Protein AF-A0A9E3C479-F1 (afdb_monomer_lite)

Radius of gyration: 30.32 Å; chains: 1; bounding box: 60×45×106 Å

Secondary structure (DSSP, 8-state):
---PPPPPPP-------------S---SHHHHHHHHHHHHHHHHHHHHHHHHHHTTHHHHS-TTS--BTTTB---STTTGGGG--HHHHHHHHHH-B-TTS-BPPTTS---SGGGGG-------S-----TTSPPPPSS-PPP----PPPTT---PPPP--HHHHHHHHHHHTT--

pLDDT: mean 73.06, std 21.76, range [38.91, 97.69]

Structure (mmCIF, N/CA/C/O backbone):
data_AF-A0A9E3C479-F1
#
_entry.id   AF-A0A9E3C479-F1
#
loop_
_atom_site.group_PDB
_atom_site.id
_atom_site.type_symbol
_atom_site.label_atom_id
_atom_site.label_alt_id
_atom_site.label_comp_id
_atom_site.label_asym_id
_atom_site.label_entity_id
_atom_site.label_seq_id
_atom_site.pdbx_PDB_ins_code
_atom_site.Cartn_x
_atom_site.Cartn_y
_atom_site.Cartn_z
_atom_site.occupancy
_atom_site.B_iso_or_equiv
_atom_site.auth_seq_id
_atom_site.auth_comp_id
_atom_site.auth_asym_id
_atom_site.auth_atom_id
_atom_site.pdbx_PDB_model_num
ATOM 1 N N . MET A 1 1 ? 36.548 29.792 50.965 1.00 41.03 1 MET A N 1
ATOM 2 C CA . MET A 1 1 ? 35.148 30.158 50.647 1.00 41.03 1 MET A CA 1
ATOM 3 C C . MET A 1 1 ? 34.297 28.901 50.711 1.00 41.03 1 MET A C 1
ATOM 5 O O . MET A 1 1 ? 34.763 27.848 50.300 1.00 41.03 1 MET A O 1
ATOM 9 N N . ARG A 1 2 ? 33.139 28.993 51.370 1.00 47.53 2 ARG A N 1
ATOM 10 C CA . ARG A 1 2 ? 32.340 27.864 51.868 1.00 47.53 2 ARG A CA 1
ATOM 11 C C . ARG A 1 2 ? 31.608 27.133 50.738 1.00 47.53 2 ARG A C 1
ATOM 13 O O . ARG A 1 2 ? 30.866 27.749 49.985 1.00 47.53 2 ARG A O 1
ATOM 20 N N . THR A 1 3 ? 31.785 25.819 50.698 1.00 45.25 3 THR A N 1
ATOM 21 C CA . THR A 1 3 ? 31.022 24.845 49.914 1.00 45.25 3 THR A CA 1
ATOM 22 C C . THR A 1 3 ? 29.584 24.798 50.438 1.00 45.2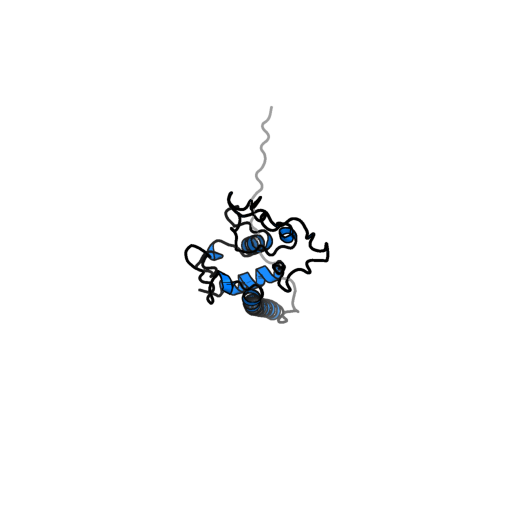5 3 THR A C 1
ATOM 24 O O . THR A 1 3 ? 29.350 24.315 51.547 1.00 45.25 3 THR A O 1
ATOM 27 N N . THR A 1 4 ? 28.608 25.306 49.684 1.00 55.34 4 THR A N 1
ATOM 28 C CA . THR A 1 4 ? 27.185 25.154 50.018 1.00 55.34 4 THR A CA 1
ATOM 29 C C . THR A 1 4 ? 26.580 23.962 49.283 1.00 55.34 4 THR A C 1
ATOM 31 O O . THR A 1 4 ? 26.592 23.834 48.063 1.00 55.34 4 THR A O 1
ATOM 34 N N . LYS A 1 5 ? 26.099 23.051 50.120 1.00 45.28 5 LYS A N 1
ATOM 35 C CA . LYS A 1 5 ? 25.513 21.738 49.879 1.00 45.28 5 LYS A CA 1
ATOM 36 C C . LYS A 1 5 ? 24.068 21.911 49.391 1.00 45.28 5 LYS A C 1
ATOM 38 O O . LYS A 1 5 ? 23.275 22.539 50.085 1.00 45.28 5 LYS A O 1
ATOM 43 N N . ILE A 1 6 ? 23.721 21.346 48.235 1.00 61.72 6 ILE A N 1
ATOM 44 C CA . ILE A 1 6 ? 22.335 21.277 47.742 1.00 61.72 6 ILE A CA 1
ATOM 45 C C . ILE A 1 6 ? 21.610 20.153 48.508 1.00 61.72 6 ILE A C 1
ATOM 47 O O . ILE A 1 6 ? 22.089 19.013 48.484 1.00 61.72 6 ILE A O 1
ATOM 51 N N . PRO A 1 7 ? 20.490 20.419 49.207 1.00 52.66 7 PRO A N 1
ATOM 52 C CA . PRO A 1 7 ? 19.708 19.367 49.841 1.00 52.66 7 PRO A CA 1
ATOM 53 C C . PRO A 1 7 ? 18.908 18.572 48.799 1.00 52.66 7 PRO A C 1
ATOM 55 O O . PRO A 1 7 ? 18.267 19.124 47.906 1.00 52.66 7 PRO A O 1
ATOM 58 N N . ARG A 1 8 ? 18.972 17.245 48.938 1.00 48.19 8 ARG A N 1
ATOM 59 C CA . ARG A 1 8 ? 18.205 16.256 48.174 1.00 48.19 8 ARG A CA 1
ATOM 60 C C . ARG A 1 8 ? 16.716 16.388 48.503 1.00 48.19 8 ARG A C 1
ATOM 62 O O . ARG A 1 8 ? 16.353 16.411 49.677 1.00 48.19 8 ARG A O 1
ATOM 69 N N . VAL A 1 9 ? 15.874 16.421 47.471 1.00 50.38 9 VAL A N 1
ATOM 70 C CA . VAL A 1 9 ? 14.415 16.339 47.606 1.00 50.38 9 VAL A CA 1
ATOM 71 C C . VAL A 1 9 ? 14.067 14.937 48.100 1.00 50.38 9 VAL A C 1
ATOM 73 O O . VAL A 1 9 ? 14.428 13.939 47.475 1.00 50.38 9 VAL A O 1
ATOM 76 N N . ALA A 1 10 ? 13.433 14.879 49.267 1.00 45.41 10 ALA A N 1
ATOM 77 C CA . ALA A 1 10 ? 13.004 13.651 49.905 1.00 45.41 10 ALA A CA 1
ATOM 78 C C . ALA A 1 10 ? 11.902 12.975 49.079 1.00 45.41 10 ALA A C 1
ATOM 80 O O . ALA A 1 10 ? 10.878 13.579 48.761 1.00 45.41 10 ALA A O 1
ATOM 81 N N . ALA A 1 11 ? 12.123 11.699 48.769 1.00 46.97 11 ALA A N 1
ATOM 82 C CA . ALA A 1 11 ? 11.084 10.768 48.377 1.00 46.97 11 ALA A CA 1
ATOM 83 C C . ALA A 1 11 ? 10.162 10.539 49.585 1.00 46.97 11 ALA A C 1
ATOM 85 O O . ALA A 1 11 ? 10.585 9.979 50.594 1.00 46.97 11 ALA A O 1
ATOM 86 N N . GLY A 1 12 ? 8.918 11.003 49.486 1.00 38.91 12 GLY A N 1
ATOM 87 C CA . GLY A 1 12 ? 7.857 10.750 50.454 1.00 38.91 12 GLY A CA 1
ATOM 88 C C . GLY A 1 12 ? 6.667 10.134 49.735 1.00 38.91 12 GLY A C 1
ATOM 89 O O . GLY A 1 12 ? 5.984 10.807 48.968 1.00 38.91 12 GLY A O 1
ATOM 90 N N . ALA A 1 13 ? 6.459 8.840 49.952 1.00 43.56 13 ALA A N 1
ATOM 91 C CA . ALA A 1 13 ? 5.276 8.118 49.527 1.00 43.56 13 ALA A CA 1
ATOM 92 C C . ALA A 1 13 ? 4.091 8.488 50.431 1.00 43.56 13 ALA A C 1
ATOM 94 O O . ALA A 1 13 ? 4.145 8.237 51.632 1.00 43.56 13 ALA A O 1
ATOM 95 N N . THR A 1 14 ? 3.005 8.993 49.844 1.00 46.44 14 THR A N 1
ATOM 96 C CA . THR A 1 14 ? 1.681 8.978 50.480 1.00 46.44 14 THR A CA 1
ATOM 97 C C . THR A 1 14 ? 0.649 8.559 49.440 1.00 46.44 14 THR A C 1
ATOM 99 O O . THR A 1 14 ? 0.091 9.372 48.709 1.00 46.44 14 THR A O 1
ATOM 102 N N . ALA A 1 15 ? 0.433 7.250 49.345 1.00 45.41 15 ALA A N 1
ATOM 103 C CA . ALA A 1 15 ? -0.794 6.696 48.800 1.00 45.41 15 ALA A CA 1
ATOM 104 C C . ALA A 1 15 ? -1.875 6.773 49.888 1.00 45.41 15 ALA A C 1
ATOM 106 O O . ALA A 1 15 ? -1.604 6.379 51.019 1.00 45.41 15 ALA A O 1
ATOM 107 N N . CYS A 1 16 ? -3.058 7.294 49.543 1.00 40.03 16 CYS A N 1
ATOM 108 C CA . CYS A 1 16 ? -4.384 6.726 49.839 1.00 40.03 16 CYS A CA 1
ATOM 109 C C . CYS A 1 16 ? -5.496 7.792 49.790 1.00 40.03 16 CYS A C 1
ATOM 111 O O . CYS A 1 16 ? -5.529 8.717 50.589 1.00 40.03 16 CYS A O 1
ATOM 113 N N . LEU A 1 17 ? -6.445 7.542 48.880 1.00 47.53 17 LEU A N 1
ATOM 114 C CA . LEU A 1 17 ? -7.892 7.751 49.019 1.00 47.53 17 LEU A CA 1
ATOM 115 C C . LEU A 1 17 ? -8.424 9.171 49.290 1.00 47.53 17 LEU A C 1
ATOM 117 O O . LEU A 1 17 ? -8.638 9.576 50.425 1.00 47.53 17 LEU A O 1
ATOM 121 N N . ALA A 1 18 ? -8.875 9.818 48.212 1.00 46.72 18 ALA A N 1
ATOM 122 C CA . ALA A 1 18 ? -10.085 10.637 48.246 1.00 46.72 18 ALA A CA 1
ATOM 123 C C . ALA A 1 18 ? -11.058 10.111 47.180 1.00 46.72 18 ALA A C 1
ATOM 125 O O . ALA A 1 18 ? -11.038 10.513 46.019 1.00 46.72 18 ALA A O 1
ATOM 126 N N . ALA A 1 19 ? -11.869 9.134 47.586 1.00 51.19 19 ALA A N 1
ATOM 127 C CA . ALA A 1 19 ? -13.072 8.734 46.881 1.00 51.19 19 ALA A CA 1
ATOM 128 C C . ALA A 1 19 ? -14.194 9.699 47.283 1.00 51.19 19 ALA A C 1
ATOM 130 O O . ALA A 1 19 ? -14.736 9.594 48.380 1.00 51.19 19 ALA A O 1
ATOM 131 N N . THR A 1 20 ? -14.554 10.624 46.396 1.00 53.12 20 THR A N 1
ATOM 132 C CA . THR A 1 20 ? -15.809 11.377 46.482 1.00 53.12 20 THR A CA 1
ATOM 133 C C . THR A 1 20 ? -16.479 11.446 45.108 1.00 53.12 20 THR A C 1
ATOM 135 O O . THR A 1 20 ? -16.032 12.123 44.192 1.00 53.12 20 THR A O 1
ATOM 138 N N . LEU A 1 21 ? -17.591 10.710 45.013 1.00 52.06 21 LEU A N 1
ATOM 139 C CA . LEU A 1 21 ? -18.820 11.091 44.310 1.00 52.06 21 LEU A CA 1
ATOM 140 C C . LEU A 1 21 ? -18.738 11.352 42.793 1.00 52.06 21 LEU A C 1
ATOM 142 O O . LEU A 1 21 ? -18.897 12.474 42.329 1.00 52.06 21 LEU A O 1
ATOM 146 N N . PHE A 1 22 ? -18.706 10.268 42.017 1.00 48.44 22 PHE A N 1
ATOM 147 C CA . PHE A 1 22 ? -19.466 10.194 40.760 1.00 48.44 22 PHE A CA 1
ATOM 148 C C . PHE A 1 22 ? -20.397 8.979 40.809 1.00 48.44 22 PHE A C 1
ATOM 150 O O . PHE A 1 22 ? -20.213 7.976 40.124 1.00 48.44 22 PHE A O 1
ATOM 157 N N . TYR A 1 23 ? -21.403 9.070 41.677 1.00 50.56 23 TYR A N 1
ATOM 158 C CA . TYR A 1 23 ? -22.585 8.223 41.609 1.00 50.56 23 TYR A CA 1
ATOM 159 C C . TYR A 1 23 ? -23.502 8.828 40.537 1.00 50.56 23 TYR A C 1
ATOM 161 O O . TYR A 1 23 ? -24.141 9.849 40.775 1.00 50.56 23 TYR A O 1
ATOM 169 N N . GLY A 1 24 ? -23.508 8.237 39.338 1.00 48.81 24 GLY A N 1
ATOM 170 C CA . GLY A 1 24 ? -24.473 8.564 38.281 1.00 48.81 24 GLY A CA 1
ATOM 171 C C . GLY A 1 24 ? -23.872 8.879 36.911 1.00 48.81 24 GLY A C 1
ATOM 172 O O . GLY A 1 24 ? -23.863 10.035 36.516 1.00 48.81 24 GLY A O 1
ATOM 173 N N . ALA A 1 25 ? -23.411 7.852 36.181 1.00 51.47 25 ALA A N 1
ATOM 174 C CA . ALA A 1 25 ? -23.537 7.735 34.712 1.00 51.47 25 ALA A CA 1
ATOM 175 C C . ALA A 1 25 ? -22.823 6.474 34.171 1.00 51.47 25 ALA A C 1
ATOM 177 O O . ALA A 1 25 ? -22.002 6.547 33.258 1.00 51.47 25 ALA A O 1
ATOM 178 N N . HIS A 1 26 ? -23.130 5.282 34.688 1.00 50.47 26 HIS A N 1
ATOM 179 C CA . HIS A 1 26 ? -22.703 4.025 34.052 1.00 50.47 26 HIS A CA 1
ATOM 180 C C . HIS A 1 26 ? -23.755 3.572 33.027 1.00 50.47 26 HIS A C 1
ATOM 182 O O . HIS A 1 26 ? -24.374 2.522 33.157 1.00 50.47 26 HIS A O 1
ATOM 188 N N . GLY A 1 27 ? -23.996 4.407 32.015 1.00 54.12 27 GLY A N 1
ATOM 189 C CA . GLY A 1 27 ? -24.679 3.992 30.785 1.00 54.12 27 GLY A CA 1
ATOM 190 C C . GLY A 1 27 ? -23.696 3.302 29.820 1.00 54.12 27 GLY A C 1
ATOM 191 O O . GLY A 1 27 ? -22.487 3.515 29.937 1.00 54.12 27 GLY A O 1
ATOM 192 N N . PRO A 1 28 ? -24.159 2.500 28.837 1.00 52.34 28 PRO A N 1
ATOM 193 C CA . PRO A 1 28 ? -23.324 1.617 28.008 1.00 52.34 28 PRO A CA 1
ATOM 194 C C . PRO A 1 28 ? -22.542 2.367 26.908 1.00 52.34 28 PRO A C 1
ATOM 196 O O . PRO A 1 28 ? -22.644 2.068 25.716 1.00 52.34 28 PRO A O 1
ATOM 199 N N . LEU A 1 29 ? -21.749 3.371 27.278 1.00 51.84 29 LEU A N 1
ATOM 200 C CA . LEU A 1 29 ? -20.937 4.158 26.344 1.00 51.84 29 LEU A CA 1
ATOM 201 C C . LEU A 1 29 ? -19.653 3.416 25.926 1.00 51.84 29 LEU A C 1
ATOM 203 O O . LEU A 1 29 ? -19.253 3.505 24.765 1.00 51.84 29 LEU A O 1
ATOM 207 N N . ALA A 1 30 ? -19.068 2.598 26.808 1.00 53.69 30 ALA A N 1
ATOM 208 C CA . ALA A 1 30 ? -17.889 1.781 26.493 1.00 53.69 30 ALA A CA 1
ATOM 209 C C . ALA A 1 30 ? -18.179 0.678 25.451 1.00 53.69 30 ALA A C 1
ATOM 211 O O . ALA A 1 30 ? -17.362 0.434 24.562 1.00 53.69 30 ALA A O 1
ATOM 212 N N . ALA A 1 31 ? -19.371 0.069 25.495 1.00 56.91 31 ALA A N 1
ATOM 213 C CA . ALA A 1 31 ? -19.808 -0.953 24.536 1.00 56.91 31 ALA A CA 1
ATOM 214 C C . ALA A 1 31 ? -20.124 -0.368 23.144 1.00 56.91 31 ALA A C 1
ATOM 216 O O . ALA A 1 31 ? -19.852 -0.988 22.116 1.00 56.91 31 ALA A O 1
ATOM 217 N N . LYS A 1 32 ? -20.660 0.862 23.082 1.00 54.62 32 LYS A N 1
ATOM 218 C CA . LYS A 1 32 ? -20.943 1.547 21.808 1.00 54.62 32 LYS A CA 1
ATOM 219 C C . LYS A 1 32 ? -19.674 2.016 21.087 1.00 54.62 32 LYS A C 1
ATOM 221 O O . LYS A 1 32 ? -19.648 1.995 19.857 1.00 54.62 32 LYS A O 1
ATOM 226 N N . ALA A 1 33 ? -18.629 2.413 21.816 1.00 58.72 33 ALA A N 1
ATOM 227 C CA . ALA A 1 33 ? -17.345 2.798 21.225 1.00 58.72 33 ALA A CA 1
ATOM 228 C C . ALA A 1 33 ? -16.606 1.590 20.620 1.00 58.72 33 ALA A C 1
ATOM 230 O O . ALA A 1 33 ? -16.154 1.652 19.479 1.00 58.72 33 ALA A O 1
ATOM 231 N N . THR A 1 34 ? -16.568 0.462 21.332 1.00 60.22 34 THR A N 1
ATOM 232 C CA . THR A 1 34 ? -15.974 -0.792 20.835 1.00 60.22 34 THR A CA 1
ATOM 233 C C . THR A 1 34 ? -16.750 -1.370 19.6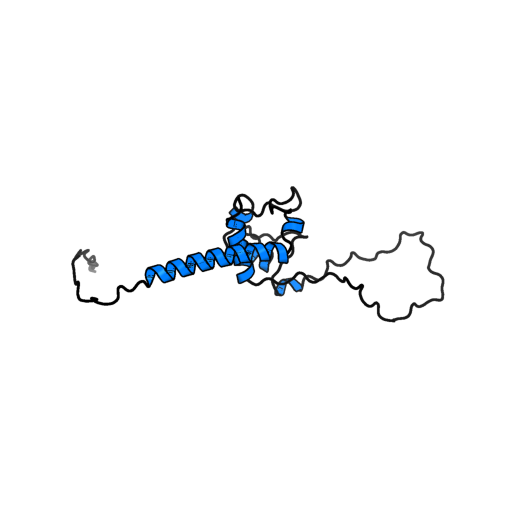49 1.00 60.22 34 THR A C 1
ATOM 235 O O . THR A 1 34 ? -16.137 -1.704 18.637 1.00 60.22 34 THR A O 1
ATOM 238 N N . ALA A 1 35 ? -18.087 -1.393 19.695 1.00 59.38 35 ALA A N 1
ATOM 239 C CA . ALA A 1 35 ? -18.918 -1.845 18.571 1.00 59.38 35 ALA A CA 1
ATOM 240 C C . ALA A 1 35 ? -18.811 -0.944 17.321 1.00 59.38 35 ALA A C 1
ATOM 242 O O . ALA A 1 35 ? -18.894 -1.423 16.188 1.00 59.38 35 ALA A O 1
ATOM 243 N N . ARG A 1 36 ? -18.603 0.371 17.497 1.00 56.78 36 ARG A N 1
ATOM 244 C CA . ARG A 1 36 ? -18.336 1.295 16.383 1.00 56.78 36 ARG A CA 1
ATOM 245 C C . ARG A 1 36 ? -16.975 1.013 15.750 1.00 56.78 36 ARG A C 1
ATOM 247 O O . ARG A 1 36 ? -16.889 0.998 14.525 1.00 56.78 36 ARG A O 1
ATOM 254 N N . THR A 1 37 ? -15.943 0.748 16.547 1.00 62.59 37 THR A N 1
ATOM 255 C CA . THR A 1 37 ? -14.599 0.417 16.050 1.00 62.59 37 THR A CA 1
ATOM 256 C C . THR A 1 37 ? -14.582 -0.902 15.280 1.00 62.59 37 THR A C 1
ATOM 258 O O . THR A 1 37 ? -14.036 -0.949 14.181 1.00 62.59 37 THR A O 1
ATOM 261 N N . THR A 1 38 ? -15.246 -1.952 15.771 1.00 62.09 38 THR A N 1
ATOM 262 C CA . THR A 1 38 ? -15.309 -3.245 15.065 1.00 62.09 38 THR A CA 1
ATOM 263 C C . THR A 1 38 ? -16.144 -3.176 13.787 1.00 62.09 38 THR A C 1
ATOM 265 O O . THR A 1 38 ? -15.713 -3.681 12.751 1.00 62.09 38 THR A O 1
ATOM 268 N N . LYS A 1 39 ? -17.288 -2.474 13.796 1.00 60.41 39 LYS A N 1
ATOM 269 C CA . LYS A 1 39 ? -18.088 -2.228 12.581 1.00 60.41 39 LYS A CA 1
ATOM 270 C C . LYS A 1 39 ? -17.328 -1.379 11.555 1.00 60.41 39 LYS A C 1
ATOM 272 O O . LYS A 1 39 ? -17.442 -1.626 10.358 1.00 60.41 39 LYS A O 1
ATOM 277 N N . THR A 1 40 ? -16.528 -0.415 12.011 1.00 62.84 40 THR A N 1
ATOM 278 C CA . THR A 1 40 ? -15.669 0.410 11.144 1.00 62.84 40 THR A CA 1
ATOM 279 C C . THR A 1 40 ? -14.518 -0.410 10.559 1.00 62.84 40 THR A C 1
ATOM 281 O O . THR A 1 40 ? -14.224 -0.268 9.375 1.00 62.84 40 THR A O 1
ATOM 284 N N . ALA A 1 41 ? -13.917 -1.321 11.330 1.00 65.25 41 ALA A N 1
ATOM 285 C CA . ALA A 1 41 ? -12.890 -2.237 10.836 1.00 65.25 41 ALA A CA 1
ATOM 286 C C . ALA A 1 41 ? -13.460 -3.226 9.801 1.00 65.25 41 ALA A C 1
ATOM 288 O O . ALA A 1 41 ? -12.922 -3.338 8.703 1.00 65.25 41 ALA A O 1
ATOM 289 N N . ALA A 1 42 ? -14.602 -3.862 10.085 1.00 63.03 42 ALA A N 1
ATOM 290 C CA . ALA A 1 42 ? -15.278 -4.759 9.140 1.00 63.03 42 ALA A CA 1
ATOM 291 C C . ALA A 1 42 ? -15.754 -4.025 7.866 1.00 63.03 42 ALA A C 1
ATOM 293 O O . ALA A 1 42 ? -15.592 -4.523 6.747 1.00 63.03 42 ALA A O 1
ATOM 294 N N . GLY A 1 43 ? -16.281 -2.805 8.018 1.00 73.25 43 GLY A N 1
ATOM 295 C CA . GLY A 1 43 ? -16.607 -1.918 6.899 1.00 73.25 43 GLY A CA 1
ATOM 296 C C . GLY A 1 43 ? -15.377 -1.559 6.060 1.00 73.25 43 GLY A C 1
ATOM 297 O O . GLY A 1 43 ? -15.443 -1.593 4.835 1.00 73.25 43 GLY A O 1
ATOM 298 N N . SER A 1 44 ? -14.227 -1.328 6.699 1.00 84.00 44 SER A N 1
ATOM 299 C CA . SER A 1 44 ? -12.969 -1.019 6.007 1.00 84.00 44 SER A CA 1
ATOM 300 C C . SER A 1 44 ? -12.404 -2.220 5.240 1.00 84.00 44 SER A C 1
ATOM 302 O O . SER A 1 44 ? -11.906 -2.041 4.134 1.00 84.00 44 SER A O 1
ATOM 304 N N . VAL A 1 45 ? -12.529 -3.446 5.764 1.00 93.94 45 VAL A N 1
ATOM 305 C CA . VAL A 1 45 ? -12.067 -4.677 5.086 1.00 93.94 45 VAL A CA 1
ATOM 306 C C . VAL A 1 45 ? -12.893 -4.964 3.827 1.00 93.94 45 VAL A C 1
ATOM 308 O O . VAL A 1 45 ? -12.339 -5.208 2.755 1.00 93.94 45 VAL A O 1
ATOM 311 N N . SER A 1 46 ? -14.224 -4.907 3.925 1.00 94.25 46 SER A N 1
ATOM 312 C CA . SER A 1 46 ? -15.102 -5.125 2.763 1.00 94.25 46 SER A CA 1
ATOM 313 C C . SER A 1 46 ? -14.902 -4.056 1.682 1.00 94.25 46 SER A C 1
ATOM 315 O O . SER A 1 46 ? -14.790 -4.382 0.498 1.00 94.25 46 SER A O 1
ATOM 317 N N . GLN A 1 47 ? -14.752 -2.793 2.090 1.00 95.31 47 GLN A N 1
ATOM 318 C CA . GLN A 1 47 ? -14.387 -1.698 1.197 1.00 95.31 47 GLN A CA 1
ATOM 319 C C . GLN A 1 47 ? -13.011 -1.924 0.554 1.00 95.31 47 GLN A C 1
ATOM 321 O O . GLN A 1 47 ? -12.865 -1.757 -0.656 1.00 95.31 47 GLN A O 1
ATOM 326 N N . GLY A 1 48 ? -12.010 -2.346 1.329 1.00 95.88 48 GLY A N 1
ATOM 327 C CA . GLY A 1 48 ? -10.670 -2.659 0.837 1.00 95.88 48 GLY A CA 1
ATOM 328 C C . GLY A 1 48 ? -10.673 -3.709 -0.269 1.00 95.88 48 GLY A C 1
ATOM 329 O O . GLY A 1 48 ? -10.048 -3.506 -1.309 1.00 95.88 48 GLY A O 1
ATOM 330 N N . LYS A 1 49 ? -11.456 -4.782 -0.101 1.00 96.69 49 LYS A N 1
ATOM 331 C CA . LYS A 1 49 ? -11.633 -5.824 -1.124 1.00 96.69 49 LYS A CA 1
ATOM 332 C C . LYS A 1 49 ? -12.197 -5.271 -2.435 1.00 96.69 49 LYS A C 1
ATOM 334 O O . LYS A 1 49 ? -11.711 -5.613 -3.517 1.00 96.69 49 LYS A O 1
ATOM 339 N N . ALA A 1 50 ? -13.210 -4.409 -2.353 1.00 96.75 50 ALA A N 1
ATOM 340 C CA . ALA A 1 50 ? -13.785 -3.768 -3.533 1.00 96.75 50 ALA A CA 1
ATOM 341 C C . ALA A 1 50 ? -12.756 -2.866 -4.235 1.00 96.75 50 ALA A C 1
ATOM 343 O O . ALA A 1 50 ? -12.608 -2.923 -5.457 1.00 96.75 50 ALA A O 1
ATOM 344 N N . LEU A 1 51 ? -11.983 -2.098 -3.462 1.00 96.31 51 LEU A N 1
ATOM 345 C CA . LEU A 1 51 ? -10.950 -1.210 -3.992 1.00 96.31 51 LEU A CA 1
ATOM 346 C C . LEU A 1 51 ? -9.812 -1.985 -4.675 1.00 96.31 51 LEU A C 1
ATOM 348 O O . LEU A 1 51 ? -9.392 -1.588 -5.756 1.00 96.31 51 LEU A O 1
ATOM 352 N N . VAL A 1 52 ? -9.366 -3.122 -4.131 1.00 96.81 52 VAL A N 1
ATOM 353 C CA . VAL A 1 52 ? -8.381 -4.008 -4.794 1.00 96.81 52 VAL A CA 1
ATOM 354 C C . VAL A 1 52 ? -8.821 -4.376 -6.215 1.00 96.81 52 VAL A C 1
ATOM 356 O O . VAL A 1 52 ? -8.007 -4.379 -7.140 1.00 96.81 52 VAL A O 1
ATOM 359 N N . SER A 1 53 ? -10.116 -4.644 -6.401 1.00 94.88 53 SER A N 1
ATOM 360 C CA . SER A 1 53 ? -10.686 -4.964 -7.714 1.00 94.88 53 SER A CA 1
ATOM 361 C C . SER A 1 53 ? -10.816 -3.719 -8.597 1.00 94.88 53 SER A C 1
ATOM 363 O O . SER A 1 53 ? -10.444 -3.751 -9.768 1.00 94.88 53 SER A O 1
ATOM 365 N N . GLN A 1 54 ? -11.275 -2.597 -8.032 1.00 94.38 54 GLN A N 1
ATOM 366 C CA . GLN A 1 54 ? -11.427 -1.321 -8.740 1.00 94.38 54 GLN A CA 1
ATOM 367 C C . GLN A 1 54 ? -10.094 -0.791 -9.289 1.00 94.38 54 GLN A C 1
ATOM 369 O O . GLN A 1 54 ? -10.029 -0.333 -10.429 1.00 94.38 54 GLN A O 1
ATOM 374 N N . PHE A 1 55 ? -9.025 -0.879 -8.496 1.00 93.56 55 PHE A N 1
ATOM 375 C CA . PHE A 1 55 ? -7.667 -0.494 -8.889 1.00 93.56 55 PHE A CA 1
ATOM 376 C C . PHE A 1 55 ? -6.918 -1.614 -9.625 1.00 93.56 55 PHE A C 1
ATOM 378 O O . PHE A 1 55 ? -5.764 -1.434 -10.008 1.00 93.56 55 PHE A O 1
ATOM 385 N N . ARG A 1 56 ? -7.583 -2.753 -9.873 1.00 93.88 56 ARG A N 1
ATOM 386 C CA . ARG A 1 56 ? -7.070 -3.898 -10.638 1.00 93.88 56 ARG A CA 1
ATOM 387 C C . ARG A 1 56 ? -5.742 -4.444 -10.105 1.00 93.88 56 ARG A C 1
ATOM 389 O O . ARG A 1 56 ? -4.905 -4.903 -10.884 1.00 93.88 56 ARG A O 1
ATOM 396 N N . CYS A 1 57 ? -5.539 -4.430 -8.786 1.00 95.50 57 CYS A N 1
ATOM 397 C CA . CYS A 1 57 ? -4.302 -4.920 -8.166 1.00 95.50 57 CYS A CA 1
ATOM 398 C C . CYS A 1 57 ? -4.044 -6.396 -8.518 1.00 95.50 57 CYS A C 1
ATOM 400 O O . CYS A 1 57 ? -2.908 -6.795 -8.771 1.00 95.50 57 CYS A O 1
ATOM 402 N N . ASN A 1 58 ? -5.117 -7.180 -8.625 1.00 95.00 58 ASN A N 1
ATOM 403 C CA . ASN A 1 58 ? -5.104 -8.582 -9.037 1.00 95.00 58 ASN A CA 1
ATOM 404 C C . ASN A 1 58 ? -4.683 -8.821 -10.501 1.00 95.00 58 ASN A C 1
ATOM 406 O O . ASN A 1 58 ? -4.340 -9.944 -10.861 1.00 95.00 58 ASN A O 1
ATOM 410 N N . GLY A 1 59 ? -4.670 -7.790 -11.351 1.00 94.06 59 GLY A N 1
ATOM 411 C CA . GLY A 1 59 ? -4.184 -7.908 -12.727 1.00 94.06 59 GLY A CA 1
ATOM 412 C C . GLY A 1 59 ? -2.674 -8.151 -12.799 1.00 94.06 59 GLY A C 1
ATOM 413 O O . GLY A 1 59 ? -2.214 -8.939 -13.622 1.00 94.06 59 GLY A O 1
ATOM 414 N N . CYS A 1 60 ? -1.910 -7.511 -11.910 1.00 96.12 60 CYS A N 1
ATOM 415 C CA . CYS A 1 60 ? -0.461 -7.696 -11.827 1.00 96.12 60 CYS A CA 1
ATOM 416 C C . CYS A 1 60 ? -0.091 -8.697 -10.735 1.00 96.12 60 CYS A C 1
ATOM 418 O O . CYS A 1 60 ? 0.649 -9.637 -11.007 1.00 96.12 60 CYS A O 1
ATOM 420 N N . HIS A 1 61 ? -0.674 -8.554 -9.540 1.00 96.81 61 HIS A N 1
ATOM 421 C CA . HIS A 1 61 ? -0.377 -9.396 -8.380 1.00 96.81 61 HIS A CA 1
ATOM 422 C C . HIS A 1 61 ? -1.091 -10.758 -8.401 1.00 96.81 61 HIS A C 1
ATOM 424 O O . HIS A 1 61 ? -1.148 -11.428 -7.375 1.00 96.81 61 HIS A O 1
ATOM 430 N N . ASN A 1 62 ? -1.602 -11.186 -9.560 1.00 95.94 62 ASN A N 1
ATOM 431 C CA . ASN A 1 62 ? -2.410 -12.393 -9.748 1.00 95.94 62 ASN A CA 1
ATOM 432 C C . ASN A 1 62 ? -3.788 -12.329 -9.048 1.00 95.94 62 ASN A C 1
ATOM 434 O O . ASN A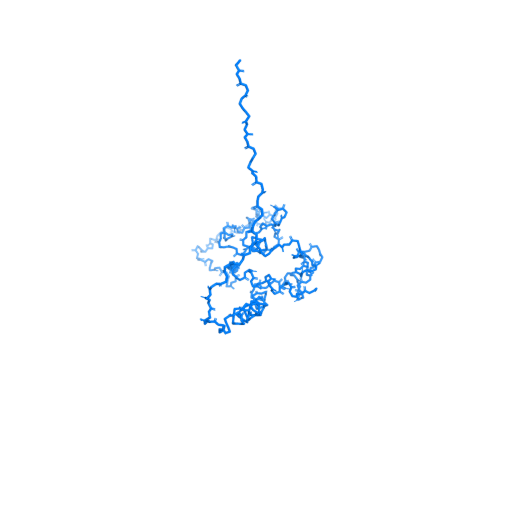 1 62 ? -4.029 -11.504 -8.165 1.00 95.94 62 ASN A O 1
ATOM 438 N N . ALA A 1 63 ? -4.709 -13.214 -9.439 1.00 94.88 63 ALA A N 1
ATOM 439 C CA . ALA A 1 63 ? -6.089 -13.259 -8.950 1.00 94.88 63 ALA A CA 1
ATOM 440 C C . ALA A 1 63 ? -6.176 -13.325 -7.415 1.00 94.88 63 ALA A C 1
ATOM 442 O O . ALA A 1 63 ? -7.034 -12.678 -6.817 1.00 94.88 63 ALA A O 1
ATOM 443 N N . ASN A 1 64 ? -5.236 -14.048 -6.801 1.00 95.12 64 ASN A N 1
ATOM 444 C CA . ASN A 1 64 ? -5.140 -14.242 -5.357 1.00 95.12 64 ASN A CA 1
ATOM 445 C C . ASN A 1 64 ? -4.128 -13.309 -4.682 1.00 95.12 64 ASN A C 1
ATOM 447 O O . ASN A 1 64 ? -3.750 -13.594 -3.562 1.00 95.12 64 ASN A O 1
ATOM 451 N N . LEU A 1 65 ? -3.632 -12.256 -5.345 1.00 97.69 65 LEU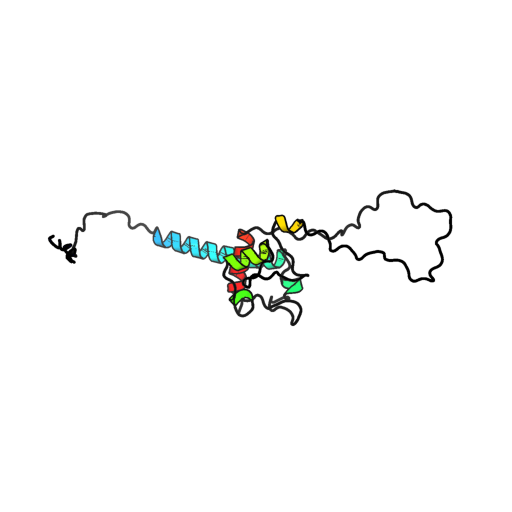 A N 1
ATOM 452 C CA . LEU A 1 65 ? -2.715 -11.253 -4.767 1.00 97.69 65 LEU A CA 1
ATOM 453 C C . LEU A 1 65 ? -1.353 -11.785 -4.261 1.00 97.69 65 LEU A C 1
ATOM 455 O O . LEU A 1 65 ? -0.580 -11.048 -3.647 1.00 97.69 65 LEU A O 1
ATOM 459 N N . GLN A 1 66 ? -1.014 -13.033 -4.588 1.00 96.56 66 GLN A N 1
ATOM 460 C CA . GLN A 1 66 ? 0.263 -13.674 -4.248 1.00 96.56 66 GLN A CA 1
ATOM 461 C C . GLN A 1 66 ? 1.429 -13.247 -5.148 1.00 96.56 66 GLN A C 1
ATOM 463 O O . GLN A 1 66 ? 2.569 -13.657 -4.943 1.00 96.56 66 GLN A O 1
ATOM 468 N N . GLY A 1 67 ? 1.170 -12.404 -6.142 1.00 95.50 67 GLY A N 1
ATOM 469 C CA . GLY A 1 67 ? 2.187 -11.954 -7.069 1.00 95.50 67 GLY A CA 1
ATOM 470 C C . GLY A 1 67 ? 2.516 -12.972 -8.157 1.00 95.50 67 GLY A C 1
ATOM 471 O O . GLY A 1 67 ? 1.802 -13.944 -8.408 1.00 95.50 67 GLY A O 1
ATOM 472 N N . ARG A 1 68 ? 3.620 -12.688 -8.844 1.00 94.81 68 ARG A N 1
ATOM 473 C CA . ARG A 1 68 ? 4.204 -13.450 -9.945 1.00 94.81 68 ARG A CA 1
ATOM 474 C C . ARG A 1 68 ? 5.723 -13.321 -9.799 1.00 94.81 68 ARG A C 1
ATOM 476 O O . ARG A 1 68 ? 6.207 -12.182 -9.811 1.00 94.81 68 ARG A O 1
ATOM 483 N N . PRO A 1 69 ? 6.474 -14.426 -9.654 1.00 92.50 69 PRO A N 1
ATOM 484 C CA . PRO A 1 69 ? 7.926 -14.374 -9.502 1.00 92.50 69 PRO A CA 1
ATOM 485 C C . PRO A 1 69 ? 8.588 -13.509 -10.584 1.00 92.50 69 PRO A C 1
ATOM 487 O O . PRO A 1 69 ? 8.253 -13.619 -11.761 1.00 92.50 69 PRO A O 1
ATOM 490 N N . GLY A 1 70 ? 9.482 -12.605 -10.178 1.00 90.75 70 GLY A N 1
ATOM 491 C CA . GLY A 1 70 ? 10.203 -11.700 -11.083 1.00 90.75 70 GLY A CA 1
ATOM 492 C C . GLY A 1 70 ? 9.409 -10.506 -11.636 1.00 90.75 70 GLY A C 1
ATOM 493 O O . GLY A 1 70 ? 10.014 -9.636 -12.254 1.00 90.75 70 GLY A O 1
ATOM 494 N N . PHE A 1 71 ? 8.093 -10.417 -11.403 1.00 93.12 71 PHE A N 1
ATOM 495 C CA . PHE A 1 71 ? 7.255 -9.325 -11.922 1.00 93.12 71 PHE A CA 1
ATOM 496 C C . PHE A 1 71 ? 6.553 -8.518 -10.826 1.00 93.12 71 PHE A C 1
ATOM 498 O O . PHE A 1 71 ? 6.641 -7.293 -10.803 1.00 93.12 71 PHE A O 1
ATOM 505 N N . SER A 1 72 ? 5.864 -9.190 -9.904 1.00 95.31 72 SER A N 1
ATOM 506 C CA . SER A 1 72 ? 5.093 -8.537 -8.841 1.00 95.31 72 SER A CA 1
ATOM 507 C C . SER A 1 72 ? 5.172 -9.353 -7.551 1.00 95.31 72 SER A C 1
ATOM 509 O O . SER A 1 72 ? 5.014 -10.572 -7.621 1.00 95.31 72 SER A O 1
ATOM 511 N N . PRO A 1 73 ? 5.367 -8.733 -6.380 1.00 95.56 73 PRO A N 1
ATOM 512 C CA . PRO A 1 73 ? 5.472 -9.464 -5.121 1.00 95.56 73 PRO A CA 1
ATOM 513 C C . PRO A 1 73 ? 4.118 -10.002 -4.635 1.00 95.56 73 PRO A C 1
ATOM 515 O O . PRO A 1 73 ? 3.060 -9.512 -5.039 1.00 95.56 73 PRO A O 1
ATOM 518 N N . ASN A 1 74 ? 4.166 -10.963 -3.711 1.00 96.94 74 ASN A N 1
ATOM 519 C CA . ASN A 1 74 ? 3.036 -11.295 -2.844 1.00 96.94 74 ASN A CA 1
ATOM 520 C C . ASN A 1 74 ? 2.716 -10.091 -1.949 1.00 96.94 74 ASN A C 1
ATOM 522 O O . ASN A 1 74 ? 3.601 -9.621 -1.238 1.00 96.94 74 ASN A O 1
ATOM 526 N N . ILE A 1 75 ? 1.476 -9.599 -1.982 1.00 96.69 75 ILE A N 1
ATOM 527 C CA . ILE A 1 75 ? 1.026 -8.452 -1.172 1.00 96.69 75 ILE A CA 1
ATOM 528 C C . ILE A 1 75 ? 0.092 -8.858 -0.024 1.00 96.69 75 ILE A C 1
ATOM 530 O O . ILE A 1 75 ? -0.592 -8.010 0.544 1.00 96.69 75 ILE A O 1
ATOM 534 N N . HIS A 1 76 ? 0.061 -10.142 0.330 1.00 96.44 76 HIS A N 1
ATOM 535 C CA . HIS A 1 76 ? -0.526 -10.617 1.582 1.00 96.44 76 HIS A CA 1
ATOM 536 C C . HIS A 1 76 ? 0.319 -10.203 2.780 1.00 96.44 76 HIS A C 1
ATOM 538 O O . HIS A 1 76 ? 1.505 -9.886 2.645 1.00 96.44 76 HIS A O 1
ATOM 544 N N . ARG A 1 77 ? -0.272 -10.315 3.974 1.00 94.88 77 ARG A N 1
ATOM 545 C CA . ARG A 1 77 ? 0.413 -10.088 5.251 1.00 94.88 77 ARG A CA 1
ATOM 546 C C . ARG A 1 77 ? 1.649 -10.966 5.454 1.00 94.88 77 ARG A C 1
ATOM 548 O O . ARG A 1 77 ? 2.540 -10.572 6.188 1.00 94.88 77 ARG A O 1
ATOM 555 N N . THR A 1 78 ? 1.697 -12.144 4.840 1.00 93.81 78 THR A N 1
ATOM 556 C CA . THR A 1 78 ? 2.842 -13.073 4.887 1.00 93.81 78 THR A CA 1
ATOM 557 C C . THR A 1 78 ? 3.899 -12.793 3.817 1.00 93.81 78 THR A C 1
ATOM 559 O O . THR A 1 78 ? 4.961 -13.409 3.828 1.00 93.81 78 THR A O 1
ATOM 562 N N . GLY A 1 79 ? 3.600 -11.898 2.873 1.00 95.12 79 GLY A N 1
ATOM 563 C CA . GLY A 1 79 ? 4.493 -11.474 1.803 1.00 95.12 79 GLY A CA 1
ATOM 564 C C . GLY A 1 79 ? 5.107 -10.102 2.071 1.00 95.12 79 GLY A C 1
ATOM 565 O O . GLY A 1 79 ? 5.361 -9.722 3.208 1.00 95.12 79 GLY A O 1
ATOM 566 N N . ALA A 1 80 ? 5.292 -9.320 1.006 1.00 94.94 80 ALA A N 1
ATOM 567 C CA . ALA A 1 80 ? 5.922 -8.002 1.065 1.00 94.94 80 ALA A CA 1
ATOM 568 C C . ALA A 1 80 ? 5.159 -6.987 1.929 1.00 94.94 80 ALA A C 1
ATOM 570 O O . ALA A 1 80 ? 5.753 -6.005 2.356 1.00 94.94 80 ALA A O 1
ATOM 571 N N . LEU A 1 81 ? 3.860 -7.192 2.193 1.00 96.19 81 LEU A N 1
ATOM 572 C CA . LEU A 1 81 ? 3.096 -6.311 3.080 1.00 96.19 81 LEU A CA 1
ATOM 573 C C . LEU A 1 81 ? 3.596 -6.373 4.529 1.00 96.19 81 LEU A C 1
ATOM 575 O O . LEU A 1 81 ? 3.458 -5.387 5.243 1.00 96.19 81 LEU A O 1
ATOM 579 N N . HIS A 1 82 ? 4.176 -7.503 4.950 1.00 95.69 82 HIS A N 1
ATOM 580 C CA . HIS A 1 82 ? 4.683 -7.713 6.308 1.00 95.69 82 HIS A CA 1
ATOM 581 C C . HIS A 1 82 ? 5.627 -6.593 6.769 1.00 95.69 82 HIS A C 1
ATOM 583 O O . HIS A 1 82 ? 5.595 -6.179 7.926 1.00 95.69 82 HIS A O 1
ATOM 589 N N . ASP A 1 83 ? 6.429 -6.067 5.844 1.00 95.94 83 ASP A N 1
ATOM 590 C CA . ASP A 1 83 ? 7.459 -5.074 6.142 1.00 95.94 83 ASP A CA 1
ATOM 591 C C . ASP A 1 83 ? 6.915 -3.633 6.157 1.00 95.94 83 ASP A C 1
ATOM 593 O O . ASP A 1 83 ? 7.671 -2.673 6.334 1.00 95.94 83 ASP A O 1
ATOM 597 N N . TYR A 1 84 ? 5.606 -3.457 5.952 1.00 96.62 84 TYR A N 1
ATOM 598 C CA . TYR A 1 84 ? 4.948 -2.158 5.894 1.00 96.62 84 TYR A CA 1
ATOM 599 C C . TYR A 1 84 ? 3.965 -1.984 7.046 1.00 96.62 84 TYR A C 1
ATOM 601 O O . TYR A 1 84 ? 2.996 -2.720 7.201 1.00 96.62 84 TYR A O 1
ATOM 609 N N . THR A 1 85 ? 4.126 -0.889 7.780 1.00 96.94 85 THR A N 1
ATOM 610 C CA . THR A 1 85 ? 3.016 -0.309 8.541 1.00 96.94 85 THR A CA 1
ATOM 611 C C . THR A 1 85 ? 1.974 0.287 7.591 1.00 96.94 85 THR A C 1
ATOM 613 O O . THR A 1 85 ? 2.284 0.676 6.461 1.00 96.94 85 THR A O 1
ATOM 616 N N . GLN A 1 86 ? 0.744 0.484 8.073 1.00 96.44 86 GLN A N 1
ATOM 617 C CA . GLN A 1 86 ? -0.314 1.135 7.292 1.00 96.44 86 GLN A CA 1
ATOM 618 C C . GLN A 1 86 ? 0.121 2.501 6.726 1.00 96.44 86 GLN A C 1
ATOM 620 O O . GLN A 1 86 ? -0.181 2.828 5.581 1.00 96.44 86 GLN A O 1
ATOM 625 N N . ALA A 1 87 ? 0.833 3.317 7.510 1.00 97.00 87 ALA A N 1
ATOM 626 C CA . ALA A 1 87 ? 1.285 4.639 7.070 1.00 97.00 87 ALA A CA 1
ATOM 627 C C . ALA A 1 87 ? 2.340 4.550 5.952 1.00 97.00 87 ALA A C 1
ATOM 629 O O . ALA A 1 87 ? 2.278 5.302 4.974 1.00 97.00 87 ALA A O 1
ATOM 630 N N . GLN A 1 88 ? 3.268 3.595 6.060 1.00 97.62 88 GLN A N 1
ATOM 631 C CA . GLN A 1 88 ? 4.258 3.325 5.016 1.00 97.62 88 GLN A CA 1
ATOM 632 C C . GLN A 1 88 ? 3.586 2.789 3.750 1.00 97.62 88 GLN A C 1
ATOM 634 O O . GLN A 1 88 ? 3.921 3.232 2.657 1.00 97.62 88 GLN A O 1
ATOM 639 N N . PHE A 1 89 ? 2.588 1.911 3.875 1.00 97.25 89 PHE A N 1
ATOM 640 C CA . PHE A 1 89 ? 1.829 1.409 2.729 1.00 97.25 89 PHE A CA 1
ATOM 641 C C . PHE A 1 89 ? 1.049 2.518 2.008 1.00 97.25 89 PHE A C 1
ATOM 643 O O . PHE A 1 89 ? 1.071 2.607 0.781 1.00 97.25 89 PHE A O 1
ATOM 650 N N . VAL A 1 90 ? 0.402 3.418 2.757 1.00 96.62 90 VAL A N 1
ATOM 651 C CA . VAL A 1 90 ? -0.252 4.606 2.182 1.00 96.62 90 VAL A CA 1
ATOM 652 C C . VAL A 1 90 ? 0.767 5.462 1.428 1.00 96.62 90 VAL A C 1
ATOM 654 O O . VAL A 1 90 ? 0.499 5.903 0.313 1.00 96.62 90 VAL A O 1
ATOM 657 N N . THR A 1 91 ? 1.954 5.658 2.001 1.00 95.81 91 THR A N 1
ATOM 658 C CA . THR A 1 91 ? 3.037 6.408 1.353 1.00 95.81 91 THR A CA 1
ATOM 659 C C . THR A 1 91 ? 3.492 5.725 0.065 1.00 95.81 91 THR A C 1
ATOM 661 O O . THR A 1 91 ? 3.611 6.395 -0.961 1.00 95.81 91 THR A O 1
ATOM 664 N N . LEU A 1 92 ? 3.660 4.402 0.079 1.00 95.88 92 LEU A N 1
ATOM 665 C CA . LEU A 1 92 ? 4.003 3.606 -1.096 1.00 95.88 92 LEU A CA 1
ATOM 666 C C . LEU A 1 92 ? 2.982 3.780 -2.217 1.00 95.88 92 LEU A C 1
ATOM 668 O O . LEU A 1 92 ? 3.364 4.103 -3.336 1.00 95.88 92 LEU A O 1
ATOM 672 N N . LEU A 1 93 ? 1.688 3.611 -1.941 1.00 95.50 93 LEU A N 1
ATOM 673 C CA . LEU A 1 93 ? 0.673 3.702 -2.994 1.00 95.50 93 LEU A CA 1
ATOM 674 C C . LEU A 1 93 ? 0.520 5.118 -3.549 1.00 95.50 93 LEU A C 1
ATOM 676 O O . LEU A 1 93 ? 0.268 5.283 -4.742 1.00 95.50 93 LEU A O 1
ATOM 680 N N . LEU A 1 94 ? 0.664 6.142 -2.708 1.00 93.94 94 LEU A N 1
ATOM 681 C CA . LEU A 1 94 ? 0.458 7.524 -3.132 1.00 93.94 94 LEU A CA 1
ATOM 682 C C . LEU A 1 94 ? 1.704 8.158 -3.751 1.00 93.94 94 LEU A C 1
ATOM 684 O O . LEU A 1 94 ? 1.560 9.036 -4.595 1.00 93.94 94 LEU A O 1
ATOM 688 N N . THR A 1 95 ? 2.904 7.728 -3.357 1.00 92.94 95 THR A N 1
ATOM 689 C CA . THR A 1 95 ? 4.164 8.366 -3.784 1.00 92.94 95 THR A CA 1
ATOM 690 C C . THR A 1 95 ? 5.136 7.439 -4.512 1.00 92.94 95 THR A C 1
ATOM 692 O O . THR A 1 95 ? 6.162 7.866 -5.039 1.00 92.94 95 THR A O 1
ATOM 695 N N . GLY A 1 96 ? 4.859 6.138 -4.499 1.00 93.81 96 GLY A N 1
ATOM 696 C CA . GLY A 1 96 ? 5.773 5.114 -4.981 1.00 93.81 96 GLY A CA 1
ATOM 697 C C . GLY A 1 96 ? 6.966 4.860 -4.061 1.00 93.81 96 GLY A C 1
ATOM 698 O O . GLY A 1 96 ? 7.768 3.995 -4.390 1.00 93.81 96 GLY A O 1
ATOM 699 N N . LYS A 1 97 ? 7.125 5.571 -2.935 1.00 95.19 97 LYS A N 1
ATOM 700 C CA . LYS A 1 97 ? 8.246 5.356 -2.006 1.00 95.19 97 LYS A CA 1
ATOM 701 C C . LYS A 1 97 ? 8.041 4.098 -1.166 1.00 95.19 97 LYS A C 1
ATOM 703 O O . LYS A 1 97 ? 7.058 3.978 -0.440 1.00 95.19 97 LYS A O 1
ATOM 708 N N . LYS A 1 98 ? 8.994 3.180 -1.250 1.00 95.25 98 LYS A N 1
ATOM 709 C CA . LYS A 1 98 ? 9.079 1.968 -0.434 1.00 95.25 98 LYS A CA 1
ATOM 710 C C . LYS A 1 98 ? 9.560 2.289 0.984 1.00 95.25 98 LYS A C 1
ATOM 712 O O . LYS A 1 98 ? 10.089 3.367 1.251 1.00 95.25 98 LYS A O 1
ATOM 717 N N . ASN A 1 99 ? 9.386 1.333 1.891 1.00 93.88 99 ASN A N 1
ATOM 718 C CA . ASN A 1 99 ? 9.867 1.411 3.276 1.00 93.88 99 ASN A CA 1
ATOM 719 C C . ASN A 1 99 ? 11.405 1.465 3.385 1.00 93.88 99 ASN A C 1
ATOM 721 O O . ASN A 1 99 ? 11.920 2.058 4.326 1.00 93.88 99 ASN A O 1
ATOM 725 N N . ASP A 1 100 ? 12.122 0.914 2.403 1.00 92.81 100 ASP A N 1
ATOM 726 C CA . ASP A 1 100 ? 13.585 0.980 2.272 1.00 92.81 100 ASP A CA 1
ATOM 727 C C . ASP A 1 100 ? 14.104 2.315 1.693 1.00 92.81 100 ASP A C 1
ATOM 729 O O . ASP A 1 100 ? 15.298 2.468 1.449 1.00 92.81 100 ASP A O 1
ATOM 733 N N . GLY A 1 101 ? 13.215 3.283 1.443 1.00 89.75 101 GLY A N 1
ATOM 734 C CA . GLY A 1 101 ? 13.549 4.575 0.838 1.00 89.75 101 GLY A CA 1
ATOM 735 C C . GLY A 1 101 ? 13.691 4.547 -0.688 1.00 89.75 101 GLY A C 1
ATOM 736 O O . GLY A 1 101 ? 13.749 5.608 -1.310 1.00 89.75 101 GLY A O 1
ATOM 737 N N . GLY A 1 102 ? 13.691 3.367 -1.313 1.00 92.56 102 GLY A N 1
ATOM 738 C CA . GLY A 1 102 ? 13.651 3.223 -2.763 1.00 92.56 102 GLY A CA 1
ATOM 739 C C . GLY A 1 102 ? 12.271 3.531 -3.349 1.00 92.56 102 GLY A C 1
ATOM 740 O O . GLY A 1 102 ? 11.315 3.847 -2.642 1.00 92.56 102 GLY A O 1
ATOM 741 N N . HIS A 1 103 ? 12.139 3.384 -4.666 1.00 92.44 103 HIS A N 1
ATOM 742 C CA . HIS A 1 103 ? 10.870 3.575 -5.369 1.00 92.44 103 HIS A CA 1
ATOM 743 C C . HIS A 1 103 ? 10.341 2.273 -5.969 1.00 92.44 103 HIS A C 1
ATOM 745 O O . HIS A 1 103 ? 11.101 1.369 -6.331 1.00 92.44 103 HIS A O 1
ATOM 751 N N . VAL A 1 104 ? 9.019 2.185 -6.081 1.00 90.88 104 VAL A N 1
ATOM 752 C CA . VAL A 1 104 ? 8.349 1.157 -6.862 1.00 90.88 104 VAL A CA 1
ATOM 753 C C . VAL A 1 104 ? 8.806 1.247 -8.317 1.00 90.88 104 VAL A C 1
ATOM 755 O O . VAL A 1 104 ? 8.958 2.334 -8.877 1.00 90.88 104 VAL A O 1
ATOM 758 N N . ARG A 1 105 ? 9.068 0.093 -8.929 1.00 87.31 105 ARG A N 1
ATOM 759 C CA . ARG A 1 105 ? 9.511 0.024 -10.321 1.00 87.31 105 ARG A CA 1
ATOM 760 C C . ARG A 1 105 ? 8.296 -0.056 -11.251 1.00 87.31 105 ARG A C 1
ATOM 762 O O . ARG A 1 105 ? 7.311 -0.713 -10.899 1.00 87.31 105 ARG A O 1
ATOM 769 N N . PRO A 1 106 ? 8.361 0.544 -12.452 1.00 86.44 106 PRO A N 1
ATOM 770 C CA . PRO A 1 106 ? 7.378 0.275 -13.493 1.00 86.44 106 PRO A CA 1
ATOM 771 C C . PRO A 1 106 ? 7.269 -1.239 -13.760 1.00 86.44 106 PRO A C 1
ATOM 773 O O . PRO A 1 106 ? 8.290 -1.930 -13.703 1.00 86.44 106 PRO A O 1
ATOM 776 N N . PRO A 1 107 ? 6.064 -1.769 -14.044 1.00 87.56 107 PRO A N 1
ATOM 777 C CA . PRO A 1 107 ? 4.845 -1.041 -14.410 1.00 87.56 107 PRO A CA 1
ATOM 778 C C . PRO A 1 107 ? 3.857 -0.781 -13.254 1.00 87.56 107 PRO A C 1
ATOM 780 O O . PRO A 1 107 ? 2.711 -0.427 -13.526 1.00 87.56 107 PRO A O 1
ATOM 783 N N . MET A 1 108 ? 4.232 -0.977 -11.981 1.00 91.50 108 MET A N 1
ATOM 784 C CA . MET A 1 108 ? 3.292 -0.744 -10.874 1.00 91.50 108 MET A CA 1
ATOM 785 C C . MET A 1 108 ? 2.920 0.753 -10.786 1.00 91.50 108 MET A C 1
ATOM 787 O O . MET A 1 108 ? 3.820 1.586 -10.656 1.00 91.50 108 MET A O 1
ATOM 791 N N . PRO A 1 109 ? 1.622 1.116 -10.856 1.00 89.94 109 PRO A N 1
ATOM 792 C CA . PRO A 1 109 ? 1.208 2.516 -10.833 1.00 89.94 109 PRO A CA 1
ATOM 793 C C . PRO A 1 109 ? 1.428 3.180 -9.471 1.00 89.94 109 PRO A C 1
ATOM 795 O O . PRO A 1 109 ? 1.360 2.530 -8.427 1.00 89.94 109 PRO A O 1
ATOM 798 N N . VAL A 1 110 ? 1.587 4.504 -9.496 1.00 90.94 110 VAL A N 1
ATOM 799 C CA . VAL A 1 110 ? 1.504 5.371 -8.315 1.00 90.94 110 VAL A CA 1
ATOM 800 C C . VAL A 1 110 ? 0.192 6.153 -8.382 1.00 90.94 110 VAL A C 1
ATOM 802 O O . VAL A 1 110 ? -0.124 6.754 -9.406 1.00 90.94 110 VAL A O 1
ATOM 805 N N . TYR A 1 111 ? -0.585 6.134 -7.300 1.00 91.19 111 TYR A N 1
ATOM 806 C CA . TYR A 1 111 ? -1.986 6.572 -7.290 1.00 91.19 111 TYR A CA 1
ATOM 807 C C . TYR A 1 111 ? -2.209 7.967 -6.684 1.00 91.19 111 TYR A C 1
ATOM 809 O O . TYR A 1 111 ? -3.347 8.441 -6.617 1.00 91.19 111 TYR A O 1
ATOM 817 N N . GLY A 1 112 ? -1.153 8.638 -6.218 1.00 88.31 112 GLY A N 1
ATOM 818 C CA . GLY A 1 112 ? -1.261 9.991 -5.676 1.00 88.31 112 GLY A CA 1
ATOM 819 C C . GLY A 1 112 ? -1.534 11.031 -6.759 1.00 88.31 112 GLY A C 1
ATOM 820 O O . GLY A 1 112 ? -1.039 10.937 -7.882 1.00 88.31 112 GLY A O 1
ATOM 821 N N . ALA A 1 113 ? -2.289 12.069 -6.399 1.00 73.88 113 ALA A N 1
ATOM 822 C CA . ALA A 1 113 ? -2.694 13.135 -7.317 1.00 73.88 113 ALA A CA 1
ATOM 823 C C . ALA A 1 113 ? -1.509 13.849 -8.005 1.00 73.88 113 ALA A C 1
ATOM 825 O O . ALA A 1 113 ? -1.645 14.269 -9.148 1.00 73.88 113 ALA A O 1
ATOM 826 N N . GLY A 1 114 ? -0.346 13.940 -7.344 1.00 63.03 114 GLY A N 1
ATOM 827 C CA . GLY A 1 114 ? 0.861 14.590 -7.878 1.00 63.03 114 GLY A CA 1
ATOM 828 C C . GLY A 1 114 ? 1.760 13.706 -8.756 1.00 63.03 114 GLY A C 1
ATOM 829 O O . GLY A 1 114 ? 2.606 14.226 -9.473 1.00 63.03 114 GLY A O 1
ATOM 830 N N . HIS A 1 115 ? 1.575 12.381 -8.762 1.00 57.84 115 HIS A N 1
ATOM 831 C CA . HIS A 1 115 ? 2.333 11.478 -9.647 1.00 57.84 115 HIS A CA 1
ATOM 832 C C . HIS A 1 115 ? 1.740 11.382 -11.060 1.00 57.84 115 HIS A C 1
ATOM 834 O O . HIS A 1 115 ? 2.275 10.692 -11.925 1.00 57.84 115 HIS A O 1
ATOM 840 N N . GLN A 1 116 ? 0.674 12.143 -11.319 1.00 52.62 116 GLN A N 1
ATOM 841 C CA . GLN A 1 116 ? 0.076 12.325 -12.640 1.00 52.62 116 GLN A CA 1
ATOM 842 C C . GLN A 1 116 ? 0.957 13.119 -13.616 1.00 52.62 116 GLN A C 1
ATOM 844 O O . GLN A 1 116 ? 0.593 13.243 -14.784 1.00 52.62 116 GLN A O 1
ATOM 849 N N . GLN A 1 117 ? 2.086 13.653 -13.139 1.00 46.03 117 GLN A N 1
ATOM 850 C CA . GLN A 1 117 ? 3.051 14.422 -13.920 1.00 46.03 117 GLN A CA 1
ATOM 851 C C . GLN A 1 117 ? 4.263 13.624 -14.401 1.00 46.03 117 GLN A C 1
ATOM 853 O O . GLN A 1 117 ? 5.177 14.242 -14.934 1.00 46.03 117 GLN A O 1
ATOM 858 N N . MET A 1 118 ? 4.319 12.293 -14.264 1.00 45.56 118 MET A N 1
ATOM 859 C CA . MET A 1 118 ? 5.266 11.571 -15.113 1.00 45.56 118 MET A CA 1
ATOM 860 C C . MET A 1 118 ? 4.698 11.610 -16.534 1.00 45.56 118 MET A C 1
ATOM 862 O O . MET A 1 118 ? 3.679 10.952 -16.778 1.00 45.56 118 MET A O 1
ATOM 866 N N . PRO A 1 119 ? 5.281 12.399 -17.466 1.00 49.47 119 PRO A N 1
ATOM 867 C CA . PRO A 1 119 ? 4.943 12.228 -18.867 1.00 49.47 119 PRO A CA 1
ATOM 868 C C . PRO A 1 119 ? 5.161 10.748 -19.211 1.00 49.47 119 PRO A C 1
ATOM 870 O O . PRO A 1 119 ? 5.972 10.086 -18.546 1.00 49.47 119 PRO A O 1
ATOM 873 N N . PRO A 1 120 ? 4.450 10.196 -20.213 1.00 49.53 120 PRO A N 1
ATOM 874 C CA . PRO A 1 120 ? 4.844 8.896 -20.744 1.00 49.53 120 PRO A CA 1
ATOM 875 C C . PRO A 1 120 ? 6.370 8.910 -20.933 1.00 49.53 120 PRO A C 1
ATOM 877 O O . PRO A 1 120 ? 6.895 9.969 -21.308 1.00 49.53 120 PRO A O 1
ATOM 880 N N . PRO A 1 121 ? 7.094 7.806 -20.635 1.00 48.97 121 PRO A N 1
ATOM 881 C CA . PRO A 1 121 ? 8.509 7.743 -20.992 1.00 48.97 121 PRO A CA 1
ATOM 882 C C . PRO A 1 121 ? 8.608 8.251 -22.430 1.00 48.97 121 PRO A C 1
ATOM 884 O O . PRO A 1 121 ? 7.715 7.891 -23.210 1.00 48.97 121 PRO A O 1
ATOM 887 N N . PRO A 1 122 ? 9.567 9.140 -22.766 1.00 45.38 122 PRO A N 1
ATOM 888 C CA . PRO A 1 122 ? 9.698 9.597 -24.137 1.00 45.38 122 PRO A CA 1
ATOM 889 C C . PRO A 1 122 ? 9.703 8.329 -24.974 1.00 45.38 122 PRO A C 1
ATOM 891 O O . PRO A 1 122 ? 10.569 7.471 -24.789 1.00 45.38 122 PRO A O 1
ATOM 894 N N . MET A 1 123 ? 8.648 8.140 -25.773 1.00 48.50 123 MET A N 1
ATOM 895 C CA . MET A 1 123 ? 8.641 7.091 -26.776 1.00 48.50 123 MET A CA 1
ATOM 896 C C . MET A 1 123 ? 9.942 7.338 -27.519 1.00 48.50 123 MET A C 1
ATOM 898 O O . MET A 1 123 ? 10.165 8.464 -27.969 1.00 48.50 123 MET A O 1
ATOM 902 N N . GLY A 1 124 ? 10.846 6.360 -27.425 1.00 44.72 124 GLY A N 1
ATOM 903 C CA . GLY A 1 124 ? 12.254 6.531 -27.741 1.00 44.72 124 GLY A CA 1
ATOM 904 C C . GLY A 1 124 ? 12.437 7.258 -29.062 1.00 44.72 124 GLY A C 1
ATOM 905 O O . GLY A 1 124 ? 11.592 7.153 -29.954 1.00 44.72 124 GLY A O 1
ATOM 906 N N . GLY A 1 125 ? 13.533 8.010 -29.117 1.00 45.31 125 GLY A N 1
ATOM 907 C CA . GLY A 1 125 ? 13.878 8.918 -30.192 1.00 45.31 125 GLY A CA 1
ATOM 908 C C . GLY A 1 125 ? 13.664 8.356 -31.588 1.00 45.31 125 GLY A C 1
ATOM 909 O O . GLY A 1 125 ? 13.562 7.149 -31.807 1.00 45.31 125 GLY A O 1
ATOM 910 N N . ASP A 1 126 ? 13.586 9.293 -32.523 1.00 50.47 126 ASP A N 1
ATOM 911 C CA . ASP A 1 126 ? 14.097 9.170 -33.879 1.00 50.47 126 ASP A CA 1
ATOM 912 C C . ASP A 1 126 ? 14.044 7.731 -34.392 1.00 50.47 126 ASP A C 1
ATOM 914 O O . ASP A 1 126 ? 15.066 7.065 -34.558 1.00 50.47 126 ASP A O 1
ATOM 918 N N . HIS A 1 127 ? 12.834 7.218 -34.626 1.00 53.75 127 HIS A N 1
ATOM 919 C CA . HIS A 1 127 ? 12.667 6.028 -35.448 1.00 53.75 127 HIS A CA 1
ATOM 920 C C . HIS A 1 127 ? 13.026 6.436 -36.878 1.00 53.75 127 HIS A C 1
ATOM 922 O O . HIS A 1 127 ? 12.165 6.596 -37.741 1.00 53.75 127 HIS A O 1
ATOM 928 N N . ARG A 1 128 ? 14.319 6.677 -37.115 1.00 54.72 128 ARG A N 1
ATOM 929 C CA . ARG A 1 128 ? 14.889 6.729 -38.443 1.00 54.72 128 ARG A CA 1
ATOM 930 C C . ARG A 1 128 ? 14.697 5.314 -38.984 1.00 54.72 128 ARG A C 1
ATOM 932 O O . ARG A 1 128 ? 15.233 4.376 -38.388 1.00 54.72 128 ARG A O 1
ATOM 939 N N . PRO A 1 129 ? 13.897 5.124 -40.043 1.00 52.00 129 PRO A N 1
ATOM 940 C CA . PRO A 1 129 ? 13.790 3.818 -40.668 1.00 52.00 129 PRO A CA 1
ATOM 941 C C . PRO A 1 129 ? 15.197 3.332 -41.059 1.00 52.00 129 PRO A C 1
ATOM 943 O O . PRO A 1 129 ? 16.077 4.165 -41.314 1.00 52.00 129 PRO A O 1
ATOM 946 N N . PRO A 1 130 ? 15.438 2.009 -41.081 1.00 49.34 130 PRO A N 1
ATOM 947 C CA . PRO A 1 130 ? 16.725 1.466 -41.495 1.00 49.34 130 PRO A CA 1
ATOM 948 C C . PRO A 1 130 ? 17.136 2.068 -42.850 1.00 49.34 130 PRO A C 1
ATOM 950 O O . PRO A 1 130 ? 16.274 2.264 -43.717 1.00 49.34 130 PRO A O 1
ATOM 953 N N . PRO A 1 131 ? 18.426 2.397 -43.050 1.00 46.62 131 PRO A N 1
ATOM 954 C CA . PRO A 1 131 ? 18.897 2.880 -44.340 1.00 46.62 131 PRO A CA 1
ATOM 955 C C . PRO A 1 131 ? 18.606 1.802 -45.394 1.00 46.62 131 PRO A C 1
ATOM 957 O O . PRO A 1 131 ? 19.135 0.698 -45.312 1.00 46.62 131 PRO A O 1
ATOM 960 N N . GLY A 1 132 ? 17.704 2.102 -46.332 1.00 58.16 132 GLY A N 1
ATOM 961 C CA . GLY A 1 132 ? 17.234 1.157 -47.354 1.00 58.16 132 GLY A CA 1
ATOM 962 C C . GLY A 1 132 ? 15.721 1.163 -47.601 1.00 58.16 132 GLY A C 1
ATOM 963 O O . GLY A 1 132 ? 15.274 0.609 -48.600 1.00 58.16 132 GLY A O 1
ATOM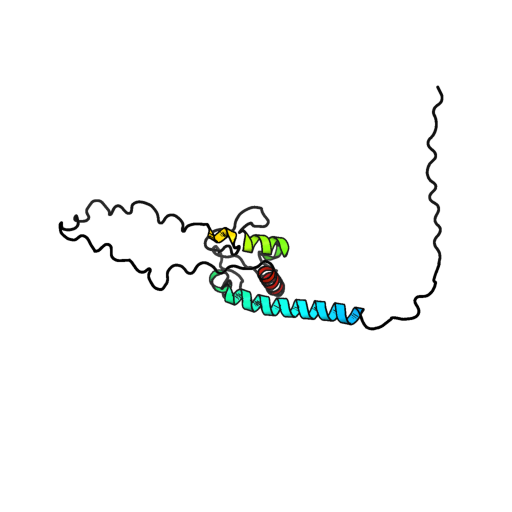 964 N N . GLY A 1 133 ? 14.918 1.808 -46.746 1.00 53.81 133 GLY A N 1
ATOM 965 C CA . GLY A 1 133 ? 13.513 2.082 -47.063 1.00 53.81 133 GLY A CA 1
ATOM 966 C C . GLY A 1 133 ? 13.399 3.124 -48.181 1.00 53.81 133 GLY A C 1
ATOM 967 O O . GLY A 1 133 ? 13.983 4.201 -48.068 1.00 53.81 133 GLY A O 1
ATOM 968 N N . MET A 1 134 ? 12.670 2.806 -49.257 1.00 55.47 134 MET A N 1
ATOM 969 C CA . MET A 1 134 ? 12.367 3.746 -50.346 1.00 55.47 134 MET A CA 1
ATOM 970 C C . MET A 1 134 ? 11.850 5.087 -49.788 1.00 55.47 134 MET A C 1
ATOM 972 O O . MET A 1 134 ? 11.016 5.078 -48.877 1.00 55.47 134 MET A O 1
ATOM 976 N N . PRO A 1 135 ? 12.308 6.238 -50.319 1.00 59.12 135 PRO A N 1
ATOM 977 C CA . PRO A 1 135 ? 11.741 7.525 -49.943 1.00 59.12 135 PRO A CA 1
ATOM 978 C C . PRO A 1 135 ? 10.246 7.555 -50.308 1.00 59.12 135 PRO A C 1
ATOM 980 O O . PRO A 1 135 ? 9.860 6.996 -51.340 1.00 59.12 135 PRO A O 1
ATOM 983 N N . PRO A 1 136 ? 9.388 8.188 -49.490 1.00 59.25 136 PRO A N 1
ATOM 984 C CA . PRO A 1 136 ? 7.986 8.356 -49.848 1.00 59.25 136 PRO A CA 1
ATOM 985 C C . PRO A 1 136 ? 7.869 9.172 -51.150 1.00 59.25 136 PRO A C 1
ATOM 987 O O . PRO A 1 136 ? 8.693 10.062 -51.386 1.00 59.25 136 PRO A O 1
ATOM 990 N N . PRO A 1 137 ? 6.866 8.893 -52.003 1.00 54.47 137 PRO A N 1
ATOM 991 C CA . PRO A 1 137 ? 6.688 9.620 -53.253 1.00 54.47 137 PRO A CA 1
ATOM 992 C C . PRO A 1 137 ? 6.433 11.116 -52.987 1.00 54.47 137 PRO A C 1
ATOM 994 O O . PRO A 1 137 ? 5.732 11.463 -52.029 1.00 54.47 137 PRO A O 1
ATOM 997 N N . PRO A 1 138 ? 6.968 12.022 -53.823 1.00 51.25 138 PRO A N 1
ATOM 998 C CA . PRO A 1 138 ? 6.694 13.445 -53.699 1.00 51.25 138 PRO A CA 1
ATOM 999 C C . PRO A 1 138 ? 5.261 13.716 -54.173 1.00 51.25 138 PRO A C 1
ATOM 1001 O O . PRO A 1 138 ? 4.935 13.446 -55.325 1.00 51.25 138 PRO A O 1
ATOM 1004 N N . GLY A 1 139 ? 4.398 14.245 -53.298 1.00 55.31 139 GLY A N 1
ATOM 1005 C CA . GLY A 1 139 ? 3.068 14.709 -53.728 1.00 55.31 139 GLY A CA 1
ATOM 1006 C C . GLY A 1 139 ? 1.878 14.477 -52.798 1.00 55.31 139 GLY A C 1
ATOM 1007 O O . GLY A 1 139 ? 0.748 14.550 -53.264 1.00 55.31 139 GLY A O 1
ATOM 1008 N N . GLY A 1 140 ? 2.068 14.237 -51.500 1.00 45.47 140 GLY A N 1
ATOM 1009 C CA . GLY A 1 140 ? 0.939 14.158 -50.570 1.00 45.47 140 GLY A CA 1
ATOM 1010 C C . GLY A 1 140 ? 1.297 14.679 -49.190 1.00 45.47 140 GLY A C 1
ATOM 1011 O O . GLY A 1 140 ? 1.775 13.922 -48.353 1.00 45.47 140 GLY A O 1
ATOM 1012 N N . MET A 1 141 ? 1.044 15.960 -48.921 1.00 55.66 141 MET A N 1
ATOM 1013 C CA . MET A 1 141 ? 0.840 16.389 -47.537 1.00 55.66 141 MET A CA 1
ATOM 1014 C C . MET A 1 141 ? -0.450 15.716 -47.052 1.00 55.66 141 MET A C 1
ATOM 1016 O O . MET A 1 141 ? -1.508 16.010 -47.613 1.00 55.66 141 MET A O 1
ATOM 1020 N N . PRO A 1 142 ? -0.427 14.829 -46.040 1.00 52.06 142 PRO A N 1
ATOM 1021 C CA . PRO A 1 142 ? -1.671 14.451 -45.394 1.00 52.06 142 PRO A CA 1
ATOM 1022 C C . PRO A 1 142 ? -2.256 15.711 -44.740 1.00 52.06 142 PRO A C 1
ATOM 1024 O O . PRO A 1 142 ? -1.495 16.561 -44.255 1.00 52.06 142 PRO A O 1
ATOM 1027 N N . PRO A 1 143 ? -3.587 15.884 -44.732 1.00 50.69 143 PRO A N 1
ATOM 1028 C CA . PRO A 1 143 ? -4.185 17.058 -44.124 1.00 50.69 143 PRO A CA 1
ATOM 1029 C C . PRO A 1 143 ? -3.725 17.163 -42.667 1.00 50.69 143 PRO A C 1
ATOM 1031 O O . PRO A 1 143 ? -3.741 16.181 -41.923 1.00 50.69 143 PRO A O 1
ATOM 1034 N N . ARG A 1 144 ? -3.359 18.379 -42.241 1.00 56.72 144 ARG A N 1
ATOM 1035 C CA . ARG A 1 144 ? -3.320 18.787 -40.826 1.00 56.72 144 ARG A CA 1
ATOM 1036 C C . ARG A 1 144 ? -4.759 18.788 -40.281 1.00 56.72 144 ARG A C 1
ATOM 1038 O O . ARG A 1 144 ? -5.304 19.822 -39.923 1.00 56.72 144 ARG A O 1
ATOM 1045 N N . GLY A 1 145 ? -5.406 17.630 -40.304 1.00 40.78 145 GLY A N 1
ATOM 1046 C CA . GLY A 1 145 ? -6.748 17.373 -39.809 1.00 40.78 145 GLY A CA 1
ATOM 1047 C C . GLY A 1 145 ? -6.623 16.403 -38.651 1.00 40.78 145 GLY A C 1
ATOM 1048 O O . GLY A 1 145 ? -6.004 15.353 -38.795 1.00 40.78 145 GLY A O 1
ATOM 1049 N N . GLY A 1 146 ? -7.136 16.810 -37.493 1.00 48.81 146 GLY A N 1
ATOM 1050 C CA . GLY A 1 146 ? -6.909 16.183 -36.199 1.00 48.81 146 GLY A CA 1
ATOM 1051 C C . GLY A 1 146 ? -6.827 14.660 -36.234 1.00 48.81 146 GLY A C 1
ATOM 1052 O O . GLY A 1 146 ? -7.808 13.975 -36.521 1.00 48.81 146 GLY A O 1
ATOM 1053 N N . MET A 1 147 ? -5.679 14.128 -35.815 1.00 47.72 147 MET A N 1
ATOM 1054 C CA . MET A 1 147 ? -5.662 12.803 -35.214 1.00 47.72 147 MET A CA 1
ATOM 1055 C C . MET A 1 147 ? -6.484 12.900 -33.931 1.00 47.72 147 MET A C 1
ATOM 1057 O O . MET A 1 147 ? -5.975 13.230 -32.862 1.00 47.72 147 MET A O 1
ATOM 1061 N N . ARG A 1 148 ? -7.792 12.665 -34.047 1.00 52.19 148 ARG A N 1
ATOM 1062 C CA . ARG A 1 148 ? -8.624 12.310 -32.906 1.00 52.19 148 ARG A CA 1
ATOM 1063 C C . ARG A 1 148 ? -7.917 11.111 -32.264 1.00 52.19 148 ARG A C 1
ATOM 1065 O O . ARG A 1 148 ? -7.730 10.111 -32.961 1.00 52.19 148 ARG A O 1
ATOM 1072 N N . PRO A 1 149 ? -7.455 11.211 -31.004 1.00 49.81 149 PRO A N 1
ATOM 1073 C CA . PRO A 1 149 ? -6.781 10.099 -30.353 1.00 49.81 149 PRO A CA 1
ATOM 1074 C C . PRO A 1 149 ? -7.655 8.848 -30.482 1.00 49.81 149 PRO A C 1
ATOM 1076 O O . PRO A 1 149 ? -8.887 8.983 -30.429 1.00 49.81 149 PRO A O 1
ATOM 1079 N N . PRO A 1 150 ? -7.073 7.647 -30.649 1.00 45.56 150 PRO A N 1
ATOM 1080 C CA . PRO A 1 150 ? -7.866 6.426 -30.656 1.00 45.56 150 PRO A CA 1
ATOM 1081 C C . PRO A 1 150 ? -8.773 6.418 -29.413 1.00 45.56 150 PRO A C 1
ATOM 1083 O O . PRO A 1 150 ? -8.328 6.846 -28.337 1.00 45.56 150 PRO A O 1
ATOM 1086 N N . PRO A 1 151 ? -10.041 5.976 -29.521 1.00 39.53 151 PRO A N 1
ATOM 1087 C CA . PRO A 1 151 ? -10.919 5.823 -28.367 1.00 39.53 151 PRO A CA 1
ATOM 1088 C C . PRO A 1 151 ? -10.334 4.718 -27.478 1.00 39.53 151 PRO A C 1
ATOM 1090 O O . PRO A 1 151 ? -10.610 3.539 -27.651 1.00 39.53 151 PRO A O 1
ATOM 1093 N N . GLY A 1 152 ? -9.423 5.099 -26.586 1.00 41.84 152 GLY A N 1
ATOM 1094 C CA . GLY A 1 152 ? -8.519 4.158 -25.927 1.00 41.84 152 GLY A CA 1
ATOM 1095 C C . GLY A 1 152 ? -7.171 4.739 -25.501 1.00 41.84 152 GLY A C 1
ATOM 1096 O O . GLY A 1 152 ? -6.385 4.000 -24.914 1.00 41.84 152 GLY A O 1
ATOM 1097 N N . GLY A 1 153 ? -6.902 6.032 -25.751 1.00 41.06 153 GLY A N 1
ATOM 1098 C CA . GLY A 1 153 ? -5.750 6.739 -25.180 1.00 41.06 153 GLY A CA 1
ATOM 1099 C C . GLY A 1 153 ? -5.558 6.374 -23.707 1.00 41.06 153 GLY A C 1
ATOM 1100 O O . GLY A 1 153 ? -6.538 6.353 -22.959 1.00 41.06 153 GLY A O 1
ATOM 1101 N N . MET A 1 154 ? -4.322 6.003 -23.345 1.00 46.03 154 MET A N 1
ATOM 1102 C CA . MET A 1 154 ? -3.933 5.424 -22.054 1.00 46.03 154 MET A CA 1
ATOM 1103 C C . MET A 1 154 ? -4.746 6.039 -20.916 1.00 46.03 154 MET A C 1
ATOM 1105 O O . MET A 1 154 ? -4.520 7.187 -20.527 1.00 46.03 154 MET A O 1
ATOM 1109 N N . ARG A 1 155 ? -5.753 5.299 -20.433 1.00 55.22 155 ARG A N 1
ATOM 1110 C CA . ARG A 1 155 ? -6.618 5.772 -19.353 1.00 55.22 155 ARG A CA 1
ATOM 1111 C C . ARG A 1 155 ? -5.708 6.099 -18.179 1.00 55.22 155 ARG A C 1
ATOM 1113 O O . ARG A 1 155 ? -5.026 5.213 -17.668 1.00 55.22 155 ARG A O 1
ATOM 1120 N N . ARG A 1 156 ? -5.670 7.384 -17.816 1.00 60.28 156 ARG A N 1
ATOM 1121 C CA . ARG A 1 156 ? -4.886 7.910 -16.693 1.00 60.28 156 ARG A CA 1
ATOM 1122 C C . ARG A 1 156 ? -5.131 6.993 -15.488 1.00 60.28 156 ARG A C 1
ATOM 1124 O O . ARG A 1 156 ? -6.300 6.670 -15.245 1.00 60.28 156 ARG A O 1
ATOM 1131 N N . PRO A 1 157 ? -4.087 6.537 -14.773 1.00 61.75 157 PRO A N 1
ATOM 1132 C CA . PRO A 1 157 ? -4.305 5.681 -13.620 1.00 61.75 157 PRO A CA 1
ATOM 1133 C C . PRO A 1 157 ? -5.240 6.412 -12.643 1.00 61.75 157 PRO A C 1
ATOM 1135 O O . PRO A 1 157 ? -5.075 7.618 -12.424 1.00 61.75 157 PRO A O 1
ATOM 1138 N N . PRO A 1 158 ? -6.270 5.728 -12.118 1.00 73.94 158 PRO A N 1
ATOM 1139 C CA . PRO A 1 158 ? -7.220 6.346 -11.203 1.00 73.94 158 PRO A CA 1
ATOM 1140 C C . PRO A 1 158 ? -6.483 6.864 -9.966 1.00 73.94 158 PRO A C 1
ATOM 1142 O O . PRO A 1 158 ? -5.544 6.231 -9.492 1.00 73.94 158 PRO A O 1
ATOM 1145 N N . THR A 1 159 ? -6.891 8.010 -9.429 1.00 88.25 159 THR A N 1
ATOM 1146 C CA . THR A 1 159 ? -6.328 8.498 -8.167 1.00 88.25 159 THR A CA 1
ATOM 1147 C C . THR A 1 159 ? -6.878 7.716 -6.991 1.00 88.25 159 THR A C 1
ATOM 1149 O O . THR A 1 159 ? -8.021 7.257 -7.001 1.00 88.25 159 THR A O 1
ATOM 1152 N N . MET A 1 160 ? -6.061 7.602 -5.952 1.00 91.56 160 MET A N 1
ATOM 1153 C CA . MET A 1 160 ? -6.443 7.003 -4.685 1.00 91.56 160 MET A CA 1
ATOM 1154 C C . MET A 1 160 ? -6.284 8.028 -3.566 1.00 91.56 160 MET A C 1
ATOM 1156 O O . MET A 1 160 ? -5.312 8.781 -3.516 1.00 91.56 160 MET A O 1
ATOM 1160 N N . THR A 1 161 ? -7.245 8.059 -2.650 1.00 94.44 161 THR A N 1
ATOM 1161 C CA . THR A 1 161 ? -7.145 8.825 -1.404 1.00 94.44 161 THR A CA 1
ATOM 1162 C C . THR A 1 161 ? -6.411 8.016 -0.335 1.00 94.44 161 THR A C 1
ATOM 1164 O O . THR A 1 161 ? -6.405 6.784 -0.355 1.00 94.44 161 THR A O 1
ATOM 1167 N N . ALA A 1 162 ? -5.858 8.690 0.676 1.00 94.50 162 ALA A N 1
ATOM 1168 C CA . ALA A 1 162 ? -5.248 8.003 1.814 1.00 94.50 162 ALA A CA 1
ATOM 1169 C C . ALA A 1 162 ? -6.238 7.067 2.537 1.00 94.50 162 ALA A C 1
ATOM 1171 O O . ALA A 1 162 ? -5.842 6.003 3.001 1.00 94.50 162 ALA A O 1
ATOM 1172 N N . ALA A 1 163 ? -7.525 7.425 2.610 1.00 95.06 163 ALA A N 1
ATOM 1173 C CA . ALA A 1 163 ? -8.551 6.577 3.219 1.00 95.06 163 ALA A CA 1
ATOM 1174 C C . ALA A 1 163 ? -8.769 5.274 2.431 1.00 95.06 163 ALA A C 1
ATOM 1176 O O . ALA A 1 163 ? -8.847 4.203 3.026 1.00 95.06 163 ALA A O 1
ATOM 1177 N N . GLN A 1 164 ? -8.791 5.348 1.096 1.00 95.75 164 GLN A N 1
ATOM 1178 C CA . GLN A 1 164 ? -8.883 4.163 0.239 1.00 95.75 164 GLN A CA 1
ATOM 1179 C C . GLN A 1 164 ? -7.651 3.262 0.386 1.00 95.75 164 GLN A C 1
ATOM 1181 O O . GLN A 1 164 ? -7.800 2.051 0.531 1.00 95.75 164 GLN A O 1
ATOM 1186 N N . ALA A 1 165 ? -6.447 3.842 0.430 1.00 96.06 165 ALA A N 1
ATOM 1187 C CA . ALA A 1 165 ? -5.215 3.084 0.661 1.00 96.06 165 ALA A CA 1
ATOM 1188 C C . ALA A 1 165 ? -5.224 2.360 2.022 1.00 96.06 165 ALA A C 1
ATOM 1190 O O . ALA A 1 165 ? -4.839 1.195 2.102 1.00 96.06 165 ALA A O 1
ATOM 1191 N N . LYS A 1 166 ? -5.725 3.010 3.083 1.00 96.94 166 LYS A N 1
ATOM 1192 C CA . LYS A 1 166 ? -5.896 2.387 4.409 1.00 96.94 166 LYS A CA 1
ATOM 1193 C C . LYS A 1 166 ? -6.901 1.233 4.385 1.00 96.94 166 LYS A C 1
ATOM 1195 O O . LYS A 1 166 ? -6.633 0.191 4.970 1.00 96.94 166 LYS A O 1
ATOM 1200 N N . ALA A 1 167 ? -8.028 1.389 3.691 1.00 96.88 167 ALA A N 1
ATOM 1201 C CA . ALA A 1 167 ? -9.012 0.316 3.549 1.00 96.88 167 ALA A CA 1
ATOM 1202 C C . ALA A 1 167 ? -8.423 -0.902 2.813 1.00 96.88 167 ALA A C 1
ATOM 1204 O O . ALA A 1 167 ? -8.620 -2.034 3.247 1.00 96.88 167 ALA A O 1
ATOM 1205 N N . ILE A 1 168 ? -7.647 -0.677 1.743 1.00 97.19 168 ILE A N 1
ATOM 1206 C CA . ILE A 1 168 ? -6.912 -1.748 1.050 1.00 97.19 168 ILE A CA 1
ATOM 1207 C C . ILE A 1 168 ? -5.950 -2.449 2.012 1.00 97.19 168 ILE A C 1
ATOM 1209 O O . ILE A 1 168 ? -5.980 -3.673 2.083 1.00 97.19 168 ILE A O 1
ATOM 1213 N N . PHE A 1 169 ? -5.146 -1.699 2.774 1.00 97.06 169 PHE A N 1
ATOM 1214 C CA . PHE A 1 169 ? -4.226 -2.273 3.761 1.00 97.06 169 PHE A CA 1
ATOM 1215 C C . PHE A 1 169 ? -4.960 -3.188 4.748 1.00 97.06 169 PHE A C 1
ATOM 1217 O O . PHE A 1 169 ? -4.608 -4.357 4.870 1.00 97.06 169 PHE A O 1
ATOM 1224 N N . ALA A 1 170 ? -6.045 -2.693 5.353 1.00 96.50 170 ALA A N 1
ATOM 1225 C CA . ALA A 1 170 ? -6.854 -3.462 6.295 1.00 96.50 170 ALA A CA 1
ATOM 1226 C C . ALA A 1 170 ? -7.390 -4.768 5.683 1.00 96.50 170 ALA A C 1
ATOM 1228 O O . ALA A 1 170 ? -7.441 -5.788 6.361 1.00 96.50 170 ALA A O 1
ATOM 1229 N N . TYR A 1 171 ? -7.775 -4.764 4.402 1.00 97.44 171 TYR A N 1
ATOM 1230 C CA . TYR A 1 171 ? -8.176 -5.988 3.707 1.00 97.44 171 TYR A CA 1
ATOM 1231 C C . TYR A 1 171 ? -7.002 -6.944 3.479 1.00 97.44 171 TYR A C 1
ATOM 1233 O O . TYR A 1 171 ? -7.124 -8.128 3.790 1.00 97.44 171 TYR A O 1
ATOM 1241 N N . LEU A 1 172 ? -5.871 -6.453 2.965 1.00 97.06 172 LEU A N 1
ATOM 1242 C CA . LEU A 1 172 ? -4.700 -7.288 2.688 1.00 97.06 172 LEU A CA 1
ATOM 1243 C C . LEU A 1 172 ? -4.129 -7.926 3.965 1.00 97.06 172 LEU A C 1
ATOM 1245 O O . LEU A 1 172 ? -3.652 -9.058 3.916 1.00 97.06 172 LEU A O 1
ATOM 1249 N N . GLU A 1 173 ? -4.251 -7.260 5.116 1.00 95.38 173 GLU A N 1
ATOM 1250 C CA . GLU A 1 173 ? -3.877 -7.826 6.417 1.00 95.38 173 GLU A CA 1
ATOM 1251 C C . GLU A 1 173 ? -4.698 -9.060 6.814 1.00 95.38 173 GLU A C 1
ATOM 1253 O O . GLU A 1 173 ? -4.224 -9.890 7.591 1.00 95.38 173 GLU A O 1
ATOM 1258 N N . THR A 1 174 ? -5.913 -9.214 6.276 1.00 95.44 174 THR A N 1
ATOM 1259 C CA . THR A 1 174 ? -6.740 -10.407 6.519 1.00 95.44 174 THR A CA 1
ATOM 1260 C C . THR A 1 174 ? -6.315 -11.614 5.679 1.00 95.44 174 THR A C 1
ATOM 1262 O O . THR A 1 174 ? -6.744 -12.734 5.962 1.00 95.44 174 THR A O 1
ATOM 1265 N N . LEU A 1 175 ? -5.482 -11.404 4.654 1.00 94.56 175 LEU A N 1
ATOM 1266 C CA . LEU A 1 175 ? -5.040 -12.438 3.723 1.00 94.56 175 LEU A CA 1
ATOM 1267 C C . LEU A 1 175 ? -3.743 -13.092 4.217 1.00 94.56 175 LEU A C 1
ATOM 1269 O O . LEU A 1 175 ? -2.777 -12.406 4.564 1.00 94.56 175 LEU A O 1
ATOM 1273 N N . LYS A 1 176 ? -3.744 -14.428 4.243 1.00 86.25 176 LYS A N 1
ATOM 1274 C CA . LYS A 1 176 ? -2.612 -15.271 4.649 1.00 86.25 176 LYS A CA 1
ATOM 1275 C C . LYS A 1 176 ? -1.760 -15.683 3.467 1.00 86.25 176 LYS A C 1
ATOM 1277 O O . LYS A 1 176 ? -2.322 -15.927 2.380 1.00 86.25 176 LYS A O 1
#

Fol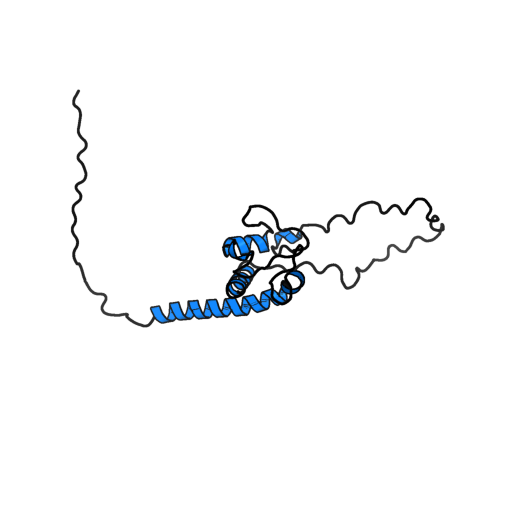dseek 3Di:
DDDDDDDDDDDDDDDDDDDDDPPDDPDPPVVVVVVVVVVVLVVLQVLLVVLCVVLVVCVQCPPQQCGDPPGGHRLACVIPVVLDDLVQQLCCQQPQQHPVRDGPDPPPDRQHPVSLPPDDDPPDDDPPDPPPPDDDDPDDDDDPDDPPDPPCPPDRRHHDDSSNSSSNSSNSHVRD

Sequence (176 aa):
MRTTKIPRVAAGATACLAATLFYGAHGPLAAKATARTTKTAAGSVSQGKALVSQFRCNGCHNANLQGRPGFSPNIHRTGALHDYTQAQFVTLLLTGKKNDGGHVRPPMPVYGAGHQQMPPPPMGGDHRPPPGGMPPPPGGMPPRGGMRPPPGGMRRPPTMTAAQAKAIFAYLETLK